Protein AF-A0A533S2P0-F1 (afdb_monomer_lite)

Secondary structure (DSSP, 8-state):
---PPP--------------------SSGGGS---S--------SSSPPPP--TT-EEEEEEE-SSTTEEEEEEE-TTS-EEEEEEEEETTEEEEEEEEEEE---

Sequence (105 aa):
MRLSIVLVALLIAGTAQATSYVPQFPQGLEQFTTIEGIKFNDASGKHNPPSIPKSWKLISVSNGEKANANNLWFQDSDGSVYLLQGFTSRNKFIIHEHVYKIPAK

Structure (mmCIF, N/CA/C/O backbone):
data_AF-A0A533S2P0-F1
#
_entry.id   AF-A0A533S2P0-F1
#
loop_
_atom_site.group_PDB
_atom_site.id
_atom_site.type_symbol
_atom_site.label_atom_id
_atom_site.label_alt_id
_atom_site.label_comp_id
_atom_site.label_asym_id
_atom_site.label_entity_id
_atom_site.label_seq_id
_atom_site.pdbx_PDB_ins_code
_atom_site.Cartn_x
_atom_site.Cartn_y
_atom_site.Cartn_z
_atom_site.occupancy
_atom_site.B_iso_or_equiv
_atom_site.auth_seq_id
_atom_site.auth_comp_id
_atom_site.auth_asym_id
_atom_site.auth_atom_id
_atom_site.pdbx_PDB_model_num
ATOM 1 N N . MET A 1 1 ? 32.403 -46.154 -59.101 1.00 39.91 1 MET A N 1
ATOM 2 C CA . MET A 1 1 ? 33.314 -45.675 -58.038 1.00 39.91 1 MET A CA 1
ATOM 3 C C . MET A 1 1 ? 32.529 -44.770 -57.110 1.00 39.91 1 MET A C 1
ATOM 5 O O . MET A 1 1 ? 31.851 -43.873 -57.587 1.00 39.91 1 MET A O 1
ATOM 9 N N . ARG A 1 2 ? 32.546 -45.095 -55.817 1.00 42.66 2 ARG A N 1
ATOM 10 C CA . ARG A 1 2 ? 31.852 -44.388 -54.737 1.00 42.66 2 ARG A CA 1
ATOM 11 C C . ARG A 1 2 ? 32.670 -43.161 -54.343 1.00 42.66 2 ARG A C 1
ATOM 13 O O . ARG A 1 2 ? 33.865 -43.327 -54.133 1.00 42.66 2 ARG A O 1
ATOM 20 N N . LEU A 1 3 ? 32.047 -42.000 -54.163 1.00 38.53 3 LEU A N 1
ATOM 21 C CA . LEU A 1 3 ? 32.610 -40.958 -53.304 1.00 38.53 3 LEU A CA 1
ATOM 22 C C . LEU A 1 3 ? 31.477 -40.309 -52.505 1.00 38.53 3 LEU A C 1
ATOM 24 O O . LEU A 1 3 ? 30.645 -39.580 -53.036 1.00 38.53 3 LEU A O 1
ATOM 28 N N . SER A 1 4 ? 31.434 -40.672 -51.228 1.00 47.31 4 SER A N 1
ATOM 29 C CA . SER A 1 4 ? 30.537 -40.139 -50.211 1.00 47.31 4 SER A CA 1
ATOM 30 C C . SER A 1 4 ? 31.041 -38.766 -49.772 1.00 47.31 4 SER A C 1
ATOM 32 O O . SER A 1 4 ? 32.207 -38.641 -49.401 1.00 47.31 4 SER A O 1
ATOM 34 N N . ILE A 1 5 ? 30.182 -37.747 -49.781 1.00 49.59 5 ILE A N 1
ATOM 35 C CA . ILE A 1 5 ? 30.505 -36.443 -49.192 1.00 49.59 5 ILE A CA 1
ATOM 36 C C . ILE A 1 5 ? 30.087 -36.479 -47.721 1.00 49.59 5 ILE A C 1
ATOM 38 O O . ILE A 1 5 ? 28.932 -36.744 -47.389 1.00 49.59 5 ILE A O 1
ATOM 42 N N . VAL A 1 6 ? 31.073 -36.277 -46.850 1.00 49.12 6 VAL A N 1
ATOM 43 C CA . VAL A 1 6 ? 30.961 -36.298 -45.391 1.00 49.12 6 VAL A CA 1
ATOM 44 C C . VAL A 1 6 ? 30.300 -35.004 -44.914 1.00 49.12 6 VAL A C 1
ATOM 46 O O . VAL A 1 6 ? 30.792 -33.911 -45.185 1.00 49.12 6 VAL A O 1
ATOM 49 N N . LEU A 1 7 ? 29.191 -35.134 -44.186 1.00 41.84 7 LEU A N 1
ATOM 50 C CA . LEU A 1 7 ? 28.517 -34.041 -43.490 1.00 41.84 7 LEU A CA 1
ATOM 51 C C . LEU A 1 7 ? 29.235 -33.790 -42.153 1.00 41.84 7 LEU A C 1
ATOM 53 O O . LEU A 1 7 ? 29.198 -34.647 -41.272 1.00 41.84 7 LEU A O 1
ATOM 57 N N . VAL A 1 8 ? 29.875 -32.632 -41.984 1.00 46.88 8 VAL A N 1
ATOM 58 C CA . VAL A 1 8 ? 30.418 -32.199 -40.684 1.00 46.88 8 VAL A CA 1
ATOM 59 C C . VAL A 1 8 ? 29.554 -31.055 -40.167 1.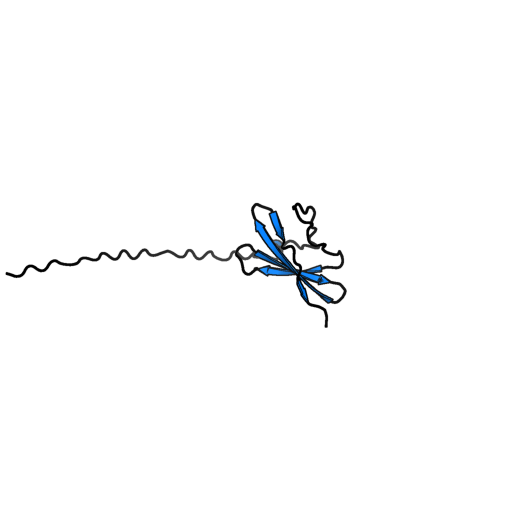00 46.88 8 VAL A C 1
ATOM 61 O O . VAL A 1 8 ? 29.728 -29.903 -40.552 1.00 46.88 8 VAL A O 1
ATOM 64 N N . ALA A 1 9 ? 28.588 -31.383 -39.310 1.00 51.03 9 ALA A N 1
ATOM 65 C CA . ALA A 1 9 ? 27.843 -30.397 -38.539 1.00 51.03 9 ALA A CA 1
ATOM 66 C C . ALA A 1 9 ? 28.613 -30.111 -37.241 1.00 51.03 9 ALA A C 1
ATOM 68 O O . ALA A 1 9 ? 28.655 -30.942 -36.335 1.00 51.03 9 ALA A O 1
ATOM 69 N N . LEU A 1 10 ? 29.253 -28.943 -37.167 1.00 46.62 10 LEU A N 1
ATOM 70 C CA . LEU A 1 10 ? 29.936 -28.469 -35.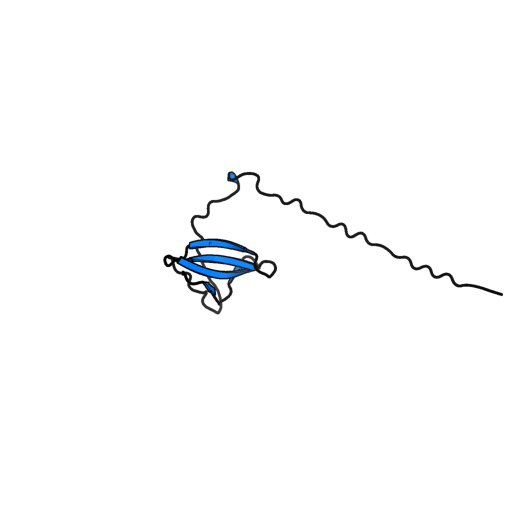967 1.00 46.62 10 LEU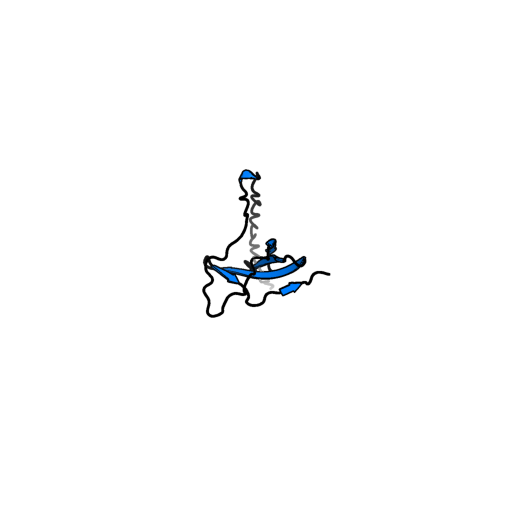 A CA 1
ATOM 71 C C . LEU A 1 10 ? 28.903 -27.796 -35.045 1.00 46.62 10 LEU A C 1
ATOM 73 O O . LEU A 1 10 ? 28.531 -26.642 -35.249 1.00 46.62 10 LEU A O 1
ATOM 77 N N . LEU A 1 11 ? 28.401 -28.527 -34.049 1.00 53.00 11 LEU A N 1
ATOM 78 C CA . LEU A 1 11 ? 27.544 -27.976 -32.995 1.00 53.00 11 LEU A CA 1
ATOM 79 C C . LEU A 1 11 ? 28.419 -27.277 -31.947 1.00 53.00 11 LEU A C 1
ATOM 81 O O . LEU A 1 11 ? 29.031 -27.926 -31.101 1.00 53.00 11 LEU A O 1
ATOM 85 N N . ILE A 1 12 ? 28.475 -25.946 -31.997 1.00 56.28 12 ILE A N 1
ATOM 86 C CA . ILE A 1 12 ? 29.065 -25.134 -30.928 1.00 56.28 12 ILE A CA 1
ATOM 87 C C . ILE A 1 12 ? 28.018 -25.021 -29.815 1.00 56.28 12 ILE A C 1
ATOM 89 O O . ILE A 1 12 ? 27.106 -24.197 -29.881 1.00 56.28 12 ILE A O 1
ATOM 93 N N . ALA A 1 13 ? 28.127 -25.868 -28.792 1.00 54.75 13 ALA A N 1
ATOM 94 C CA . ALA A 1 13 ? 27.360 -25.713 -27.563 1.00 54.75 13 ALA A CA 1
ATOM 95 C C . ALA A 1 13 ? 27.943 -24.536 -26.763 1.00 54.75 13 ALA A C 1
ATOM 97 O O . ALA A 1 13 ? 28.931 -24.681 -26.047 1.00 54.75 13 ALA A O 1
ATOM 98 N N . GLY A 1 14 ? 27.353 -23.349 -26.915 1.00 54.47 14 GLY A N 1
ATOM 99 C CA . GLY A 1 14 ? 27.654 -22.208 -26.057 1.00 54.47 14 GLY A CA 1
ATOM 100 C C . GLY A 1 14 ? 27.151 -22.483 -24.642 1.00 54.47 14 GLY A C 1
ATOM 101 O O . GLY A 1 14 ? 25.945 -22.506 -24.405 1.00 54.47 14 GLY A O 1
ATOM 102 N N . THR A 1 15 ? 28.056 -22.702 -23.690 1.00 60.41 15 THR A N 1
ATOM 103 C CA . THR A 1 15 ? 27.693 -22.773 -22.273 1.00 60.41 15 THR A CA 1
ATOM 104 C C . THR A 1 15 ? 27.370 -21.365 -21.784 1.00 60.41 15 THR A C 1
ATOM 106 O O . THR A 1 15 ? 28.271 -20.581 -21.485 1.00 60.41 15 THR A O 1
ATOM 109 N N . ALA A 1 16 ? 26.083 -21.028 -21.708 1.00 60.00 16 ALA A N 1
ATOM 110 C CA . ALA A 1 16 ? 25.637 -19.867 -20.953 1.00 60.00 16 ALA A CA 1
ATOM 111 C C . ALA A 1 16 ? 25.951 -20.123 -19.471 1.00 60.00 16 ALA A C 1
ATOM 113 O O . ALA A 1 16 ? 25.308 -20.951 -18.825 1.00 60.00 16 ALA A O 1
ATOM 114 N N . GLN A 1 17 ? 26.977 -19.461 -18.936 1.00 57.94 17 GLN A N 1
ATOM 115 C CA . GLN A 1 17 ? 27.241 -19.492 -17.503 1.00 57.94 17 GLN A CA 1
ATOM 116 C C . GLN A 1 17 ? 26.168 -18.652 -16.809 1.00 57.94 17 GLN A C 1
ATOM 118 O O . GLN A 1 17 ? 26.171 -17.426 -16.892 1.00 57.94 17 GLN A O 1
ATOM 123 N N . ALA A 1 18 ? 25.226 -19.322 -16.151 1.00 55.97 18 ALA A N 1
ATOM 124 C CA . ALA A 1 18 ? 24.295 -18.672 -15.246 1.00 55.97 18 ALA A CA 1
ATOM 125 C C . ALA A 1 18 ? 25.085 -18.175 -14.028 1.00 55.97 18 ALA A C 1
ATOM 127 O O . ALA A 1 18 ? 25.537 -18.965 -13.200 1.00 55.97 18 ALA A O 1
ATOM 128 N N . THR A 1 19 ? 25.295 -16.866 -13.930 1.00 62.44 19 THR A N 1
ATOM 129 C CA . THR A 1 19 ? 25.858 -16.250 -12.731 1.00 62.44 19 THR A CA 1
ATOM 130 C C . THR A 1 19 ? 24.785 -16.253 -11.644 1.00 62.44 19 THR A C 1
ATOM 132 O O . THR A 1 19 ? 23.823 -15.488 -11.683 1.00 62.44 19 THR A O 1
ATOM 135 N N . SER A 1 20 ? 24.911 -17.144 -10.660 1.00 61.62 20 SER A N 1
ATOM 136 C CA . SER A 1 20 ? 24.080 -17.084 -9.459 1.00 61.62 20 SER A CA 1
ATOM 137 C C . SER A 1 20 ? 24.583 -15.940 -8.582 1.00 61.62 20 SER A C 1
ATOM 139 O O . SER A 1 20 ? 25.639 -16.048 -7.956 1.00 61.62 20 SER A O 1
ATOM 141 N N . TYR A 1 21 ? 23.855 -14.829 -8.541 1.00 59.25 21 TYR A N 1
ATOM 142 C CA . TYR A 1 21 ? 24.105 -13.794 -7.545 1.00 59.25 21 TYR A CA 1
ATOM 143 C C . TYR A 1 21 ? 23.798 -14.370 -6.162 1.00 59.25 21 TYR A C 1
ATOM 145 O O . TYR A 1 21 ? 22.689 -14.847 -5.923 1.00 59.25 21 TYR A O 1
ATOM 153 N N . VAL A 1 22 ? 24.778 -14.341 -5.257 1.00 70.50 22 VAL A N 1
ATOM 154 C CA . VAL A 1 22 ? 24.550 -14.683 -3.850 1.00 70.50 22 VAL A CA 1
ATOM 155 C C . VAL A 1 22 ? 23.622 -13.612 -3.274 1.00 70.50 22 VAL A C 1
ATOM 157 O O . VAL A 1 22 ? 23.986 -12.433 -3.322 1.00 70.50 22 VAL A O 1
ATOM 160 N N . PRO A 1 23 ? 22.435 -13.964 -2.750 1.00 59.91 23 PRO A N 1
ATOM 161 C CA . PRO A 1 23 ? 21.564 -12.994 -2.107 1.00 59.91 23 PRO A CA 1
ATOM 162 C C . PRO A 1 23 ? 22.293 -12.405 -0.898 1.00 59.91 23 PRO A C 1
ATOM 164 O O . PRO A 1 23 ? 22.481 -13.077 0.116 1.00 59.91 23 PRO A O 1
ATOM 167 N N . GLN A 1 24 ? 22.749 -11.159 -1.009 1.00 70.50 24 GLN A N 1
ATOM 168 C CA . GLN A 1 24 ? 23.299 -10.421 0.122 1.00 70.50 24 GLN A CA 1
ATOM 169 C C . GLN A 1 24 ? 22.128 -9.951 0.979 1.00 70.50 24 GLN A C 1
ATO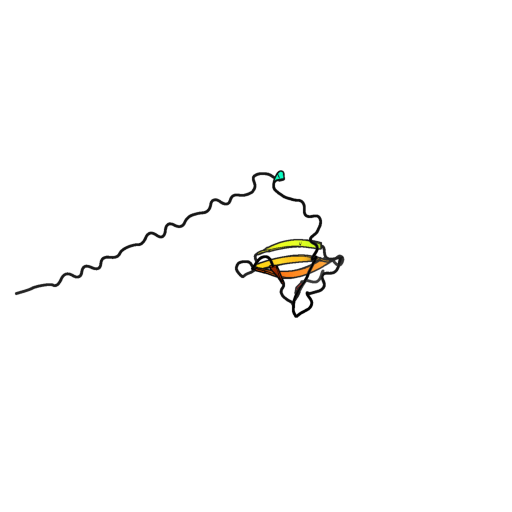M 171 O O . GLN A 1 24 ? 21.584 -8.868 0.778 1.00 70.50 24 GLN A O 1
ATOM 176 N N . PHE A 1 25 ? 21.693 -10.806 1.899 1.00 67.94 25 PHE A N 1
ATOM 177 C CA . PHE A 1 25 ? 20.730 -10.401 2.911 1.00 67.94 25 PHE A CA 1
ATOM 178 C C . PHE A 1 25 ? 21.462 -9.568 3.978 1.00 67.94 25 PHE A C 1
ATOM 180 O O . PHE A 1 25 ? 22.532 -9.994 4.429 1.00 67.94 25 PHE A O 1
ATOM 187 N N . PRO A 1 26 ? 20.936 -8.399 4.382 1.00 73.44 26 PRO A N 1
ATOM 188 C CA . PRO A 1 26 ? 21.539 -7.593 5.440 1.00 73.44 26 PRO A CA 1
ATOM 189 C C . PRO A 1 26 ? 21.720 -8.431 6.715 1.00 73.44 26 PRO A C 1
ATOM 191 O O . PRO A 1 26 ? 20.775 -9.066 7.181 1.00 73.44 26 PRO A O 1
ATOM 194 N N . GLN A 1 27 ? 22.934 -8.463 7.272 1.00 74.50 27 GLN A N 1
ATOM 195 C CA . GLN A 1 27 ? 23.297 -9.393 8.357 1.00 74.50 27 GLN A CA 1
ATOM 196 C C . GLN A 1 27 ? 22.866 -8.937 9.765 1.00 74.50 27 GLN A C 1
ATOM 198 O O . GLN A 1 27 ? 23.171 -9.611 10.745 1.00 74.50 27 GLN A O 1
ATOM 203 N N . GLY A 1 28 ? 22.145 -7.819 9.896 1.00 73.94 28 GLY A N 1
ATOM 204 C CA . GLY A 1 28 ? 21.680 -7.330 11.194 1.00 73.94 28 GLY A CA 1
ATOM 205 C C . GLY A 1 28 ? 20.568 -6.293 11.085 1.00 73.94 28 GLY A C 1
ATOM 206 O O . GLY A 1 28 ? 20.487 -5.568 10.094 1.00 73.94 28 GLY A O 1
ATOM 207 N N . LEU A 1 29 ? 19.729 -6.214 12.126 1.00 68.00 29 LEU A N 1
ATOM 208 C CA . LEU A 1 29 ? 18.626 -5.246 12.231 1.00 68.00 29 LEU A CA 1
ATOM 209 C C . LEU A 1 29 ? 19.109 -3.789 12.159 1.00 68.00 29 LEU A C 1
ATOM 211 O O . LEU A 1 29 ? 18.384 -2.934 11.670 1.00 68.00 29 LEU A O 1
ATOM 215 N N . GLU A 1 30 ? 20.363 -3.543 12.540 1.00 74.88 30 GLU A N 1
ATOM 216 C CA . GLU A 1 30 ? 21.072 -2.260 12.419 1.00 74.88 30 GLU A CA 1
ATOM 217 C C . GLU A 1 30 ? 21.100 -1.706 10.978 1.00 74.88 30 GLU A C 1
ATOM 219 O O . GLU A 1 30 ? 21.271 -0.509 10.765 1.00 74.88 30 GLU A O 1
ATOM 224 N N . GLN A 1 31 ? 20.957 -2.575 9.968 1.00 71.81 31 GLN A N 1
ATOM 225 C CA . GLN A 1 31 ? 20.962 -2.203 8.546 1.00 71.81 31 GLN A CA 1
ATOM 226 C C . GLN A 1 31 ? 19.559 -1.870 8.016 1.00 71.81 31 GLN A C 1
ATOM 228 O O . GLN A 1 31 ? 19.406 -1.528 6.843 1.00 71.81 31 GLN A O 1
ATOM 233 N N . PHE A 1 32 ? 18.532 -1.977 8.861 1.00 69.38 32 PHE A N 1
ATOM 234 C CA . PHE A 1 32 ? 17.151 -1.670 8.521 1.00 69.38 32 PHE A CA 1
ATOM 235 C C . PHE A 1 32 ? 16.729 -0.374 9.210 1.00 69.38 32 PHE A C 1
ATOM 237 O O . PHE A 1 32 ? 16.939 -0.174 10.402 1.00 69.38 32 PHE A O 1
ATOM 244 N N . THR A 1 33 ? 16.108 0.529 8.456 1.00 71.12 33 THR A N 1
ATOM 245 C CA . THR A 1 33 ? 15.523 1.752 9.011 1.00 71.12 33 THR A CA 1
ATOM 246 C C . THR A 1 33 ? 14.059 1.507 9.348 1.00 71.12 33 THR A C 1
ATOM 248 O O . THR A 1 33 ? 13.280 1.113 8.479 1.00 71.12 33 THR A O 1
ATOM 251 N N . THR A 1 34 ? 13.669 1.782 10.594 1.00 65.50 34 THR A N 1
ATOM 252 C CA . THR A 1 34 ? 12.256 1.822 10.983 1.00 65.50 34 THR A CA 1
ATOM 253 C C . THR A 1 34 ? 11.583 2.995 10.280 1.00 65.50 34 THR A C 1
ATOM 255 O O . THR A 1 34 ? 11.878 4.156 10.557 1.00 65.50 34 THR A O 1
ATOM 258 N N . ILE A 1 35 ? 10.679 2.694 9.353 1.00 54.28 35 ILE A N 1
ATOM 259 C CA . ILE A 1 35 ? 9.854 3.700 8.686 1.00 54.28 35 ILE A CA 1
ATOM 260 C C . ILE A 1 35 ? 8.560 3.842 9.491 1.00 54.28 35 ILE A C 1
ATOM 262 O O . ILE A 1 35 ? 7.705 2.963 9.451 1.00 54.28 35 ILE A O 1
ATOM 266 N N . GLU A 1 36 ? 8.404 4.953 10.213 1.00 54.56 36 GLU A N 1
ATOM 267 C CA . GLU A 1 36 ? 7.179 5.256 10.978 1.00 54.56 36 GLU A CA 1
ATOM 268 C C . GLU A 1 36 ? 5.989 5.627 10.075 1.00 54.56 36 GLU A C 1
ATOM 270 O O . GLU A 1 36 ? 4.829 5.550 10.477 1.00 54.56 36 GLU A O 1
ATOM 275 N N . GLY A 1 37 ? 6.267 6.019 8.831 1.00 49.16 37 GLY A N 1
ATOM 276 C CA . GLY A 1 37 ? 5.259 6.304 7.822 1.00 49.16 37 GLY A CA 1
ATOM 277 C C . GLY A 1 37 ? 5.882 6.762 6.508 1.00 49.16 37 GLY A C 1
ATOM 278 O O . GLY A 1 37 ? 6.977 7.320 6.478 1.00 49.16 37 GLY A O 1
ATOM 279 N N . ILE A 1 38 ? 5.167 6.539 5.407 1.00 56.72 38 ILE A N 1
ATOM 280 C CA . ILE A 1 38 ? 5.539 7.029 4.077 1.00 56.72 38 ILE A CA 1
ATOM 281 C C . ILE A 1 38 ? 4.640 8.221 3.756 1.00 56.72 38 ILE A C 1
ATOM 283 O O . ILE A 1 38 ? 3.416 8.102 3.794 1.00 56.72 38 ILE A O 1
ATOM 287 N N . LYS A 1 39 ? 5.234 9.375 3.441 1.00 57.66 39 LYS A N 1
ATOM 288 C CA . LYS A 1 39 ? 4.504 10.553 2.957 1.00 57.66 39 LYS A CA 1
ATOM 289 C C . LYS A 1 39 ? 4.739 10.723 1.462 1.00 57.66 39 LYS A C 1
ATOM 291 O O . LYS A 1 39 ? 5.881 10.804 1.016 1.00 57.66 39 LYS A O 1
ATOM 296 N N . PHE A 1 40 ? 3.655 10.814 0.698 1.00 61.00 40 PHE A N 1
ATOM 297 C CA . PHE A 1 40 ? 3.710 11.282 -0.682 1.00 61.00 40 PHE A CA 1
ATOM 298 C C . PHE A 1 40 ? 3.852 12.807 -0.658 1.00 61.00 40 PHE A C 1
ATOM 300 O O . PHE A 1 40 ? 2.873 13.510 -0.430 1.00 61.00 40 PHE A O 1
ATOM 307 N N . ASN A 1 41 ? 5.082 13.306 -0.812 1.00 55.34 41 ASN A N 1
ATOM 308 C CA . ASN A 1 41 ? 5.358 14.746 -0.754 1.00 55.34 41 ASN A CA 1
ATOM 309 C C . ASN A 1 41 ? 4.948 15.482 -2.035 1.00 55.34 41 ASN A C 1
ATOM 311 O O . ASN A 1 41 ? 4.485 16.610 -1.943 1.00 55.34 41 ASN A O 1
ATOM 315 N N . ASP A 1 42 ? 5.082 14.842 -3.200 1.00 56.00 42 ASP A N 1
ATOM 316 C CA . ASP A 1 42 ? 4.753 15.439 -4.494 1.00 56.00 42 ASP A CA 1
ATOM 317 C C . ASP A 1 42 ? 4.214 14.378 -5.452 1.00 56.00 42 ASP A C 1
ATOM 319 O O . ASP A 1 42 ? 4.892 13.400 -5.778 1.00 56.00 42 ASP A O 1
ATOM 323 N N . ALA A 1 43 ? 2.995 14.588 -5.939 1.00 59.81 43 ALA A N 1
ATOM 324 C CA . ALA A 1 43 ? 2.423 13.821 -7.034 1.00 59.81 43 ALA A CA 1
ATOM 325 C C . ALA A 1 43 ? 2.257 14.754 -8.234 1.00 59.81 43 ALA A C 1
ATOM 327 O O . ALA A 1 43 ? 1.487 15.709 -8.193 1.00 59.81 43 ALA A O 1
ATOM 3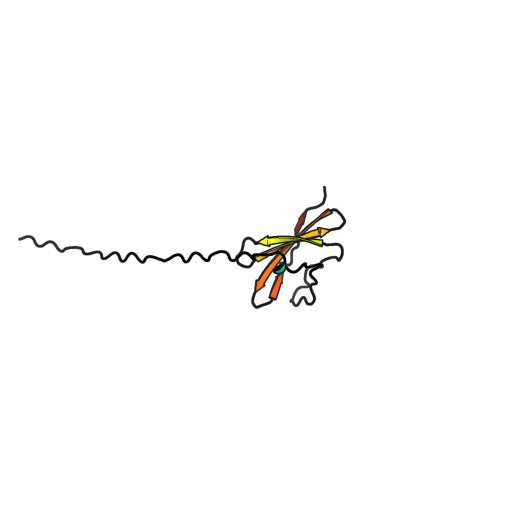28 N N . SER A 1 44 ? 3.003 14.482 -9.303 1.00 57.56 44 SER A N 1
ATOM 329 C CA . SER A 1 44 ? 2.928 15.235 -10.555 1.00 57.56 44 SER A CA 1
ATOM 330 C C . SER A 1 44 ? 2.425 14.323 -11.671 1.00 57.56 44 SER A C 1
ATOM 332 O O . SER A 1 44 ? 2.987 13.259 -11.928 1.00 57.56 44 SER A O 1
ATOM 334 N N . GLY A 1 45 ? 1.348 14.729 -12.338 1.00 61.16 45 GLY A N 1
ATOM 335 C CA . GLY A 1 45 ? 0.707 13.951 -13.392 1.00 61.16 45 GLY A CA 1
ATOM 336 C C . GLY A 1 45 ? -0.415 14.738 -14.062 1.00 61.16 45 GLY A C 1
ATOM 337 O O . GLY A 1 45 ? -0.876 15.743 -13.531 1.00 61.16 45 GLY A O 1
ATOM 338 N N . LYS A 1 46 ? -0.850 14.293 -15.248 1.00 64.56 46 LYS A N 1
ATOM 339 C CA . LYS A 1 46 ? -2.043 14.856 -15.912 1.00 64.56 46 LYS A CA 1
ATOM 340 C C . LYS A 1 46 ? -3.333 14.543 -15.146 1.00 64.56 46 LYS A C 1
ATOM 342 O O . LYS A 1 46 ? -4.310 15.270 -15.281 1.00 64.56 46 LYS A O 1
ATOM 347 N N . HIS A 1 47 ? -3.312 13.467 -14.364 1.00 65.88 47 HIS A N 1
ATOM 348 C CA . HIS A 1 47 ? -4.405 13.016 -13.521 1.00 65.88 47 HIS A CA 1
ATOM 349 C C . HIS A 1 47 ? -4.013 13.185 -12.057 1.00 65.88 47 HIS A C 1
ATOM 351 O O . HIS A 1 47 ? -2.851 12.984 -11.691 1.00 65.88 47 HIS A O 1
ATOM 357 N N . ASN A 1 48 ? -4.987 13.568 -11.234 1.00 66.81 48 ASN A N 1
ATOM 358 C CA . ASN A 1 48 ? -4.785 13.633 -9.796 1.00 66.81 48 ASN A CA 1
ATOM 359 C C . ASN A 1 48 ? -4.497 12.219 -9.279 1.00 66.81 48 ASN A C 1
ATOM 361 O O . ASN A 1 48 ? -5.202 11.284 -9.670 1.00 66.81 48 ASN A O 1
ATOM 365 N N . PRO A 1 49 ? -3.488 12.042 -8.413 1.00 70.56 49 PRO A N 1
ATOM 366 C CA . PRO A 1 49 ? -3.269 10.754 -7.774 1.00 70.56 49 PRO A CA 1
ATOM 367 C C . PRO A 1 49 ? -4.523 10.340 -6.985 1.00 70.56 49 PRO A C 1
ATOM 369 O O . PRO A 1 49 ? -5.252 11.211 -6.492 1.00 70.56 49 PRO A O 1
ATOM 372 N N . PRO A 1 50 ? -4.770 9.032 -6.802 1.00 75.44 50 PRO A N 1
ATOM 373 C CA . PRO A 1 50 ? -5.751 8.583 -5.830 1.00 75.44 50 PRO A CA 1
ATOM 374 C C . PRO A 1 50 ? -5.444 9.192 -4.457 1.00 75.44 50 PRO A C 1
ATOM 376 O O . PRO A 1 50 ? -4.308 9.159 -3.979 1.00 75.44 50 PRO A O 1
ATOM 379 N N . SER A 1 51 ? -6.469 9.779 -3.838 1.00 78.06 51 SER A N 1
ATOM 380 C CA . SER A 1 51 ? -6.352 10.340 -2.494 1.00 78.06 51 SER A CA 1
ATOM 381 C C . SER A 1 51 ? -6.103 9.205 -1.507 1.00 78.06 51 SER A C 1
ATOM 383 O O . SER A 1 51 ? -6.885 8.258 -1.459 1.00 78.06 51 SER A O 1
ATOM 385 N N . ILE A 1 52 ? -5.019 9.299 -0.736 1.00 81.94 52 ILE A N 1
ATOM 386 C CA . ILE A 1 52 ? -4.692 8.353 0.335 1.00 81.94 52 ILE A CA 1
ATOM 387 C C . ILE A 1 52 ? -5.097 9.016 1.658 1.00 81.94 52 ILE A C 1
ATOM 389 O O . ILE A 1 52 ? -4.436 9.968 2.089 1.00 81.94 52 ILE A O 1
ATOM 393 N N . PRO A 1 53 ? -6.192 8.573 2.301 1.00 83.62 53 PRO A N 1
ATOM 394 C CA . PRO A 1 53 ? -6.639 9.122 3.574 1.00 83.62 53 PRO A CA 1
ATOM 395 C C . PRO A 1 53 ? -5.593 8.946 4.678 1.00 83.62 53 PRO A C 1
ATOM 397 O O . PRO A 1 53 ? -4.867 7.957 4.721 1.00 83.62 53 PRO A O 1
ATOM 400 N N . LYS A 1 54 ? -5.568 9.873 5.644 1.00 84.94 54 LYS A N 1
ATOM 401 C CA . LYS A 1 54 ? -4.647 9.806 6.798 1.00 84.94 54 LYS A CA 1
ATOM 402 C C . LYS A 1 54 ? -4.870 8.588 7.700 1.00 84.94 54 LYS A C 1
ATOM 404 O O . LYS A 1 54 ? -3.986 8.246 8.476 1.00 84.94 54 LYS A O 1
ATOM 409 N N . SER A 1 55 ? -6.056 7.988 7.649 1.00 89.00 55 SER A N 1
ATOM 410 C CA . SER A 1 55 ? -6.407 6.804 8.432 1.00 89.00 55 SER A CA 1
ATOM 411 C C . SER A 1 55 ? -5.780 5.521 7.882 1.00 89.00 55 SER A C 1
ATOM 413 O O . SER A 1 55 ? -5.677 4.538 8.615 1.00 89.00 55 SER A O 1
ATOM 415 N N . TRP A 1 56 ? -5.316 5.532 6.628 1.00 91.06 56 TRP A N 1
ATOM 416 C CA . TRP A 1 56 ? -4.680 4.380 6.006 1.00 91.06 56 TRP A CA 1
ATOM 417 C C . TRP A 1 56 ? -3.279 4.171 6.561 1.00 91.06 56 TRP A C 1
ATOM 419 O O . TRP A 1 56 ? -2.413 5.043 6.489 1.00 91.06 56 TRP A O 1
ATOM 429 N N . LYS A 1 57 ? -3.039 2.969 7.070 1.00 91.31 57 LYS A N 1
ATOM 430 C CA . LYS A 1 57 ? -1.735 2.513 7.539 1.00 91.31 57 LYS A CA 1
ATOM 431 C C . LYS A 1 57 ? -1.164 1.532 6.535 1.00 91.31 57 LYS A C 1
ATOM 433 O O . LYS A 1 57 ? -1.841 0.577 6.169 1.00 91.31 57 LYS A O 1
ATOM 438 N N . LEU A 1 58 ? 0.072 1.752 6.092 1.00 90.62 58 LEU A N 1
ATOM 439 C CA . LEU A 1 58 ? 0.775 0.777 5.263 1.00 90.62 58 LEU A CA 1
ATOM 440 C C . LEU A 1 58 ? 1.039 -0.479 6.103 1.00 9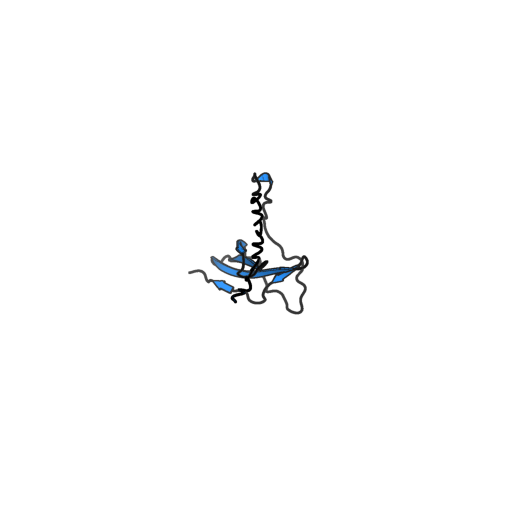0.62 58 LEU A C 1
ATOM 442 O O . LEU A 1 58 ? 1.707 -0.397 7.130 1.00 90.62 58 LEU A O 1
ATOM 446 N N . ILE A 1 59 ? 0.514 -1.621 5.666 1.00 92.56 59 ILE A N 1
ATOM 447 C CA . ILE A 1 59 ? 0.640 -2.905 6.372 1.00 92.56 59 ILE A CA 1
ATOM 448 C C . ILE A 1 59 ? 1.577 -3.882 5.664 1.00 92.56 59 ILE A C 1
ATOM 450 O O . ILE A 1 59 ? 2.112 -4.785 6.302 1.00 92.56 59 ILE A O 1
ATOM 454 N N . SER A 1 60 ? 1.778 -3.738 4.351 1.00 90.19 60 SER A N 1
ATOM 455 C CA . SER A 1 60 ? 2.659 -4.624 3.592 1.00 90.19 60 SER A CA 1
ATOM 456 C C . SER A 1 60 ? 3.068 -4.022 2.249 1.00 90.19 60 SER A C 1
ATOM 458 O O . SER A 1 60 ? 2.360 -3.194 1.671 1.00 90.19 60 SER A O 1
ATOM 460 N N . VAL A 1 61 ? 4.203 -4.490 1.732 1.00 89.75 61 VAL A N 1
ATOM 461 C CA . VAL A 1 61 ? 4.668 -4.249 0.366 1.00 89.75 61 VAL A CA 1
ATOM 462 C C . VAL A 1 61 ? 4.964 -5.605 -0.261 1.00 89.75 61 VAL A C 1
ATOM 464 O O . VAL A 1 61 ? 5.615 -6.447 0.352 1.00 89.75 61 VAL A O 1
ATOM 467 N N . SER A 1 62 ? 4.482 -5.828 -1.479 1.00 89.06 62 SER A N 1
ATOM 468 C CA . SER A 1 62 ? 4.737 -7.067 -2.222 1.00 89.06 62 SER A CA 1
ATOM 469 C C . SER A 1 62 ? 5.068 -6.771 -3.676 1.00 89.06 62 SER A C 1
ATOM 471 O O . SER A 1 62 ? 4.712 -5.712 -4.193 1.00 89.06 62 SER A O 1
ATOM 473 N N . ASN A 1 63 ? 5.724 -7.713 -4.345 1.00 90.19 63 ASN A N 1
ATOM 474 C CA . ASN A 1 63 ? 6.006 -7.590 -5.770 1.00 90.19 63 ASN A CA 1
ATOM 475 C C . ASN A 1 63 ? 4.698 -7.652 -6.576 1.00 90.19 63 ASN A C 1
ATOM 477 O O . ASN A 1 63 ? 3.798 -8.434 -6.265 1.00 90.19 63 ASN A O 1
ATOM 481 N N . GLY A 1 64 ? 4.595 -6.820 -7.609 1.00 84.06 64 GLY A N 1
ATOM 482 C CA . GLY A 1 64 ? 3.544 -6.917 -8.616 1.00 84.06 64 GLY A CA 1
ATOM 483 C C . GLY A 1 64 ? 3.860 -7.983 -9.668 1.00 84.06 64 GLY A C 1
ATOM 484 O O . GLY A 1 64 ? 4.964 -8.517 -9.726 1.00 84.06 64 GLY A O 1
ATOM 485 N N . GLU A 1 65 ? 2.895 -8.266 -10.544 1.00 82.25 65 GLU A N 1
ATOM 486 C CA . GLU A 1 65 ? 3.042 -9.277 -11.608 1.00 82.25 65 GLU A CA 1
ATOM 487 C C . GLU A 1 65 ? 4.085 -8.903 -12.675 1.00 82.25 65 GLU A C 1
ATOM 489 O O . GLU A 1 65 ? 4.611 -9.765 -13.376 1.00 82.25 65 GLU A O 1
ATOM 494 N N . LYS A 1 66 ? 4.382 -7.607 -12.821 1.00 79.62 66 LYS A N 1
ATOM 495 C CA . LYS A 1 66 ? 5.345 -7.084 -13.798 1.00 79.62 66 LYS A CA 1
ATOM 496 C C . LYS A 1 66 ? 6.674 -6.747 -13.128 1.00 79.62 66 LYS A C 1
ATOM 498 O O . LYS A 1 66 ? 6.713 -6.314 -11.979 1.00 79.62 66 LYS A O 1
ATOM 503 N N . ALA A 1 67 ? 7.767 -6.861 -13.883 1.00 76.38 67 ALA A N 1
ATOM 504 C CA . ALA A 1 67 ? 9.080 -6.411 -13.429 1.00 76.38 67 ALA A CA 1
ATOM 505 C C . ALA A 1 67 ? 9.032 -4.933 -12.996 1.00 76.38 67 ALA A C 1
ATOM 507 O O . ALA A 1 67 ? 8.488 -4.088 -13.710 1.00 76.38 67 ALA A O 1
ATOM 508 N N . ASN A 1 68 ? 9.615 -4.635 -11.831 1.00 78.56 68 ASN A N 1
ATOM 509 C CA . ASN A 1 68 ? 9.616 -3.317 -11.180 1.00 78.56 68 ASN A CA 1
ATOM 510 C C . ASN A 1 68 ? 8.242 -2.798 -10.718 1.00 78.56 68 ASN A C 1
ATOM 512 O O . ASN A 1 68 ? 8.148 -1.633 -10.321 1.00 78.56 68 ASN A O 1
ATOM 516 N N . ALA A 1 69 ? 7.194 -3.627 -10.750 1.00 84.38 69 ALA A N 1
ATOM 517 C CA . ALA A 1 69 ? 5.913 -3.304 -10.138 1.00 84.38 69 ALA A CA 1
ATOM 518 C C . ALA A 1 69 ? 5.915 -3.677 -8.651 1.00 84.38 69 ALA A C 1
ATOM 520 O O . ALA A 1 69 ? 6.388 -4.744 -8.266 1.00 84.38 69 ALA A O 1
ATOM 521 N N . ASN A 1 70 ? 5.343 -2.802 -7.831 1.00 87.19 70 ASN A N 1
ATOM 522 C CA . ASN A 1 70 ? 5.159 -2.978 -6.401 1.00 87.19 70 ASN A CA 1
ATOM 523 C C . ASN A 1 70 ? 3.687 -2.751 -6.049 1.00 87.19 70 ASN A C 1
ATOM 525 O O . ASN A 1 70 ? 3.036 -1.828 -6.542 1.00 87.19 70 ASN A O 1
ATOM 529 N N . ASN A 1 71 ? 3.187 -3.592 -5.160 1.00 91.38 71 ASN A N 1
ATOM 530 C CA . ASN A 1 71 ? 1.867 -3.518 -4.562 1.00 91.38 71 ASN A CA 1
ATOM 531 C C . ASN A 1 71 ? 2.024 -2.974 -3.140 1.00 91.38 71 ASN A C 1
ATOM 533 O O . ASN A 1 71 ? 2.718 -3.582 -2.320 1.00 91.38 71 ASN A O 1
ATOM 537 N N . LEU A 1 72 ? 1.378 -1.846 -2.859 1.00 91.06 72 LEU A N 1
ATOM 538 C CA . LEU A 1 72 ? 1.311 -1.235 -1.537 1.00 91.06 72 LEU A CA 1
ATOM 539 C C . LEU A 1 72 ? -0.037 -1.579 -0.905 1.00 91.06 72 LEU A C 1
ATOM 541 O O . LEU A 1 72 ? -1.088 -1.224 -1.444 1.00 91.06 72 LEU A O 1
ATOM 545 N N . TRP A 1 73 ? 0.004 -2.267 0.231 1.00 93.75 73 TRP A N 1
ATOM 546 C CA . TRP A 1 73 ? -1.181 -2.698 0.961 1.00 93.75 73 TRP A CA 1
ATOM 547 C C . TRP A 1 73 ? -1.408 -1.797 2.165 1.00 93.75 73 TRP A C 1
ATOM 549 O O . TRP A 1 73 ? -0.536 -1.669 3.027 1.00 93.75 73 TRP A O 1
ATOM 559 N N . PHE A 1 74 ? -2.594 -1.209 2.242 1.00 93.75 74 PHE A N 1
ATOM 560 C CA . PHE A 1 74 ? -3.010 -0.331 3.324 1.00 93.75 74 PHE A CA 1
ATOM 561 C C . PHE A 1 74 ? -4.181 -0.936 4.088 1.00 93.75 74 PHE A C 1
ATOM 563 O O . PHE A 1 74 ? -5.032 -1.586 3.493 1.00 93.75 74 PHE A O 1
ATOM 570 N N . GLN A 1 75 ? -4.251 -0.691 5.390 1.00 94.94 75 GLN A N 1
ATOM 571 C CA . GLN A 1 75 ? -5.425 -0.967 6.209 1.00 94.94 75 GLN A CA 1
ATOM 572 C C . GLN A 1 75 ? -5.974 0.344 6.761 1.00 94.94 75 GLN A C 1
ATOM 574 O O . GLN A 1 75 ? -5.213 1.186 7.239 1.00 94.94 75 GLN A O 1
ATOM 579 N N . ASP A 1 76 ? -7.285 0.512 6.693 1.00 94.56 76 ASP A N 1
ATOM 580 C CA . ASP A 1 76 ? -7.991 1.668 7.242 1.00 94.56 76 ASP A CA 1
ATOM 581 C C . ASP A 1 76 ? -8.534 1.364 8.648 1.00 94.56 76 ASP A C 1
ATOM 583 O O . ASP A 1 76 ? -8.553 0.214 9.093 1.00 94.56 76 ASP A O 1
ATOM 587 N N . SER A 1 77 ? -8.982 2.386 9.378 1.00 93.44 77 SER A N 1
ATOM 588 C CA . SER A 1 77 ? -9.498 2.243 10.746 1.00 93.44 77 SER A CA 1
ATOM 589 C C . SER A 1 77 ? -10.766 1.394 10.841 1.00 93.44 77 SER A C 1
ATOM 591 O O . SER A 1 77 ? -11.074 0.889 11.915 1.00 93.44 77 SER A O 1
ATOM 593 N N . ASP A 1 78 ? -11.495 1.243 9.733 1.00 94.25 78 ASP A N 1
ATOM 594 C CA . ASP A 1 78 ? -12.671 0.372 9.636 1.00 94.25 78 ASP A CA 1
ATOM 595 C C . ASP A 1 78 ? -12.305 -1.109 9.401 1.00 94.25 78 ASP A C 1
ATOM 597 O O . ASP A 1 78 ? -13.190 -1.955 9.317 1.00 94.25 78 ASP A O 1
ATOM 601 N N . GLY A 1 79 ? -11.010 -1.431 9.291 1.00 93.38 79 GLY A N 1
ATOM 602 C CA . GLY A 1 79 ? -10.499 -2.775 9.026 1.00 93.38 79 GLY A CA 1
ATOM 603 C C . GLY A 1 79 ? -10.434 -3.153 7.543 1.00 93.38 79 GLY A C 1
ATOM 604 O O . GLY A 1 79 ? -9.874 -4.204 7.222 1.00 93.38 79 GLY A O 1
ATOM 605 N N . SER A 1 80 ? -10.956 -2.322 6.635 1.00 96.56 80 SER A N 1
ATOM 606 C CA . SER A 1 80 ? -10.854 -2.541 5.192 1.00 96.56 80 SER A CA 1
ATOM 607 C C . SER A 1 80 ? -9.397 -2.492 4.739 1.00 96.56 80 SER A C 1
ATOM 609 O O . SER A 1 80 ? -8.598 -1.695 5.238 1.00 96.56 80 SER A O 1
ATOM 611 N N . VAL A 1 81 ? -9.065 -3.312 3.746 1.00 95.44 81 VAL A N 1
ATOM 612 C CA . VAL A 1 81 ? -7.739 -3.364 3.129 1.00 95.44 81 VAL A CA 1
ATOM 613 C C . VAL A 1 81 ? -7.799 -2.754 1.736 1.00 95.44 81 VAL A C 1
ATOM 615 O O . VAL A 1 81 ? -8.705 -3.038 0.958 1.00 95.44 81 VAL A O 1
ATOM 618 N N . TYR A 1 82 ? -6.820 -1.924 1.406 1.00 94.75 82 TYR A N 1
ATOM 619 C CA . TYR A 1 82 ? -6.710 -1.235 0.131 1.00 94.75 82 TYR A CA 1
ATOM 620 C C . TYR A 1 82 ? -5.395 -1.596 -0.550 1.00 94.75 82 TYR A C 1
ATOM 622 O O . TYR A 1 82 ? -4.353 -1.693 0.097 1.00 94.75 82 TYR A O 1
ATOM 630 N N . LEU A 1 83 ? -5.441 -1.778 -1.864 1.00 92.81 83 LEU A N 1
ATOM 631 C CA . LEU A 1 83 ? -4.279 -2.067 -2.694 1.00 92.81 83 LEU A CA 1
ATOM 632 C C . LEU A 1 83 ? -4.047 -0.915 -3.666 1.00 92.81 83 LEU A C 1
ATOM 634 O O . LEU A 1 83 ? -4.878 -0.644 -4.538 1.00 92.81 83 LEU A O 1
ATOM 638 N N . LEU A 1 84 ? -2.874 -0.299 -3.548 1.00 91.12 84 LEU A N 1
ATOM 639 C CA . LEU A 1 84 ? -2.349 0.664 -4.503 1.00 91.12 84 LEU A CA 1
ATOM 640 C C . LEU A 1 84 ? -1.202 0.019 -5.280 1.00 91.12 84 LEU A C 1
ATOM 642 O O . LEU A 1 84 ? -0.178 -0.358 -4.710 1.00 91.12 84 LEU A O 1
ATOM 646 N N . GLN A 1 85 ? -1.374 -0.108 -6.590 1.00 90.44 85 GLN A N 1
ATOM 647 C CA . GLN A 1 85 ? -0.348 -0.668 -7.464 1.00 90.44 85 GLN A CA 1
ATOM 648 C C . GLN A 1 85 ? 0.477 0.451 -8.079 1.00 90.44 85 GLN A C 1
ATOM 650 O O . GLN A 1 85 ? -0.054 1.492 -8.462 1.00 90.44 85 GLN A O 1
ATOM 655 N N . GLY A 1 86 ? 1.773 0.227 -8.223 1.00 88.69 86 GLY A N 1
ATOM 656 C CA . GLY A 1 86 ? 2.638 1.152 -8.930 1.00 88.69 86 GLY A CA 1
ATOM 657 C C . GLY A 1 86 ? 3.917 0.492 -9.400 1.00 88.69 86 GLY A C 1
ATOM 658 O O . GLY A 1 86 ? 4.144 -0.694 -9.185 1.00 88.69 86 GLY A O 1
ATOM 659 N N . PHE A 1 87 ? 4.767 1.255 -10.063 1.00 87.06 87 PHE A N 1
ATOM 660 C CA . PHE A 1 87 ? 6.091 0.812 -10.470 1.00 87.06 87 PHE A CA 1
ATOM 661 C C . PHE A 1 87 ? 7.085 1.960 -10.385 1.00 87.06 87 PHE A C 1
ATOM 663 O O . PHE A 1 87 ? 6.724 3.132 -10.509 1.00 87.06 87 PHE A O 1
ATOM 670 N N . THR A 1 88 ? 8.354 1.620 -10.185 1.00 81.19 88 THR A N 1
ATOM 671 C CA . THR A 1 88 ? 9.429 2.614 -10.162 1.00 81.19 88 THR A CA 1
ATOM 672 C C . THR A 1 88 ? 10.059 2.718 -11.546 1.00 81.19 88 THR A C 1
ATOM 674 O O . THR A 1 88 ? 10.469 1.719 -12.132 1.00 81.19 88 THR A O 1
ATOM 677 N N . SER A 1 89 ? 10.153 3.932 -12.086 1.00 80.56 89 SER A N 1
ATOM 678 C CA . SER A 1 89 ? 10.821 4.211 -13.358 1.00 80.56 89 SER A CA 1
ATOM 679 C C . SER A 1 89 ? 11.476 5.584 -13.323 1.00 80.56 89 SER A C 1
ATOM 681 O O . SER A 1 89 ? 10.847 6.561 -12.925 1.00 80.56 89 SER A O 1
ATOM 683 N N . ARG A 1 90 ? 12.744 5.675 -13.748 1.00 82.06 90 ARG A N 1
ATOM 684 C CA . ARG A 1 90 ? 13.505 6.940 -13.835 1.00 82.06 90 ARG A CA 1
ATOM 685 C C . ARG A 1 90 ? 13.400 7.796 -12.556 1.00 82.06 90 ARG A C 1
ATOM 687 O O . ARG A 1 90 ? 13.089 8.982 -12.633 1.00 82.06 90 ARG A O 1
ATOM 694 N N . ASN A 1 91 ? 13.621 7.179 -11.390 1.00 74.44 91 ASN A N 1
ATOM 695 C CA . ASN A 1 91 ? 13.518 7.790 -10.050 1.00 74.44 91 ASN A CA 1
ATOM 696 C C . ASN A 1 91 ? 12.127 8.332 -9.675 1.00 74.44 91 ASN A C 1
ATOM 698 O O . ASN A 1 91 ? 12.001 9.142 -8.761 1.00 74.44 91 ASN A O 1
ATOM 702 N N . LYS A 1 92 ? 11.075 7.887 -10.363 1.00 76.19 92 LYS A N 1
ATOM 703 C CA . LYS A 1 92 ? 9.688 8.221 -10.046 1.00 76.19 92 LYS A CA 1
ATOM 704 C C . LYS A 1 92 ? 8.935 6.958 -9.678 1.00 76.19 92 LYS A C 1
ATOM 706 O O . LYS A 1 92 ? 9.120 5.924 -10.317 1.00 76.19 92 LYS A O 1
ATOM 711 N N . PHE A 1 93 ? 8.061 7.064 -8.687 1.00 77.81 93 PHE A N 1
ATOM 712 C CA . PHE A 1 93 ? 7.057 6.045 -8.430 1.00 77.81 93 PHE A CA 1
ATOM 713 C C . PHE A 1 93 ? 5.778 6.430 -9.172 1.00 77.81 93 PHE A C 1
ATOM 715 O O . PHE A 1 93 ? 5.216 7.500 -8.946 1.00 77.81 93 PHE A O 1
ATOM 722 N N . ILE A 1 94 ? 5.370 5.586 -10.111 1.00 83.38 94 ILE A N 1
ATOM 723 C CA . ILE A 1 94 ? 4.184 5.778 -10.938 1.00 83.38 94 ILE A CA 1
ATOM 724 C C . ILE A 1 94 ? 3.106 4.869 -10.377 1.00 83.38 94 ILE A C 1
ATOM 726 O O . ILE A 1 94 ? 3.291 3.656 -10.332 1.00 83.38 94 ILE A O 1
ATOM 730 N N . ILE A 1 95 ? 1.993 5.457 -9.956 1.00 84.38 95 ILE A N 1
ATOM 731 C CA . ILE A 1 95 ? 0.860 4.729 -9.389 1.00 84.38 95 ILE A CA 1
ATOM 732 C C . ILE A 1 95 ? -0.235 4.536 -10.426 1.00 84.38 95 ILE A C 1
ATOM 734 O O . ILE A 1 95 ? -0.469 5.391 -11.278 1.00 84.38 95 ILE A O 1
ATOM 738 N N . HIS A 1 96 ? -0.896 3.391 -10.343 1.00 84.88 96 HIS A N 1
ATOM 739 C CA . HIS A 1 96 ? -2.114 3.118 -11.075 1.00 84.88 96 HIS A CA 1
ATOM 740 C C . HIS A 1 96 ? -3.253 3.977 -10.510 1.00 84.88 96 HIS A C 1
ATOM 742 O O . HIS A 1 96 ? -3.339 4.187 -9.301 1.00 84.88 96 HIS A O 1
ATOM 748 N N . GLU A 1 97 ? -4.129 4.478 -11.380 1.00 82.44 97 GLU A N 1
ATOM 749 C CA . GLU A 1 97 ? -5.221 5.378 -10.978 1.00 82.44 97 GLU A CA 1
ATOM 750 C C . GLU A 1 97 ? -6.276 4.666 -10.126 1.00 82.44 97 GLU A C 1
ATOM 752 O O . GLU A 1 97 ? -6.899 5.263 -9.251 1.00 82.44 97 GLU A O 1
ATOM 757 N N . HIS A 1 98 ? -6.469 3.371 -10.379 1.00 86.19 98 HIS A N 1
ATOM 758 C CA . HIS A 1 98 ? -7.426 2.561 -9.641 1.00 86.19 98 HIS A CA 1
ATOM 759 C C . HIS A 1 98 ? -6.837 2.044 -8.327 1.00 86.19 98 HIS A C 1
ATOM 761 O O . HIS A 1 98 ? -5.754 1.452 -8.324 1.00 86.19 98 HIS A O 1
ATOM 767 N N . VAL A 1 99 ? -7.604 2.201 -7.246 1.00 90.00 99 VAL A N 1
ATOM 768 C CA . VAL A 1 99 ? -7.328 1.609 -5.934 1.00 90.00 99 VAL A CA 1
ATOM 769 C C . VAL A 1 99 ? -8.340 0.508 -5.669 1.00 90.00 99 VAL A C 1
ATOM 771 O O . VAL A 1 99 ? -9.546 0.752 -5.689 1.00 90.00 99 VAL A O 1
ATOM 774 N N . TYR A 1 100 ? -7.851 -0.696 -5.393 1.00 92.56 100 TYR A N 1
ATOM 775 C CA . TYR A 1 100 ? -8.716 -1.829 -5.084 1.00 92.56 100 TYR A CA 1
ATOM 776 C C . TYR A 1 100 ? -9.031 -1.849 -3.589 1.00 92.56 100 TYR A C 1
ATOM 778 O O . TYR A 1 100 ? -8.147 -1.595 -2.772 1.00 92.56 100 TYR A O 1
ATOM 786 N N . LYS A 1 101 ? -10.277 -2.175 -3.230 1.00 94.62 101 LYS A N 1
ATOM 787 C CA . LYS A 1 101 ? -10.743 -2.285 -1.841 1.00 94.62 101 LYS A CA 1
ATOM 788 C C . LYS A 1 101 ? -11.201 -3.709 -1.541 1.00 94.62 101 LYS A C 1
ATOM 790 O O . LYS A 1 101 ? -11.992 -4.281 -2.285 1.00 94.62 101 LYS A O 1
ATOM 795 N N . ILE A 1 102 ? -10.765 -4.228 -0.403 1.00 96.25 102 ILE A N 1
ATOM 796 C CA . ILE A 1 102 ? -11.257 -5.441 0.241 1.00 96.25 102 ILE A CA 1
ATOM 797 C C . ILE A 1 102 ? -11.954 -4.986 1.534 1.00 96.25 102 ILE A C 1
ATOM 799 O O . ILE A 1 102 ? -11.279 -4.488 2.437 1.00 96.25 102 ILE A O 1
ATOM 803 N N . PRO A 1 103 ? -13.291 -5.070 1.630 1.00 95.00 103 PRO A N 1
ATOM 804 C CA . PRO A 1 103 ? -14.012 -4.601 2.809 1.00 95.00 103 PRO A CA 1
ATOM 805 C C . PRO A 1 103 ? -13.708 -5.465 4.039 1.00 95.00 103 PRO A C 1
ATOM 807 O O . PRO A 1 103 ? -13.451 -6.666 3.916 1.00 95.00 103 PRO A O 1
ATOM 810 N N . ALA A 1 104 ? -13.778 -4.852 5.223 1.00 92.19 104 ALA A N 1
ATOM 811 C CA . ALA A 1 104 ? -13.848 -5.598 6.475 1.00 92.19 104 ALA A CA 1
ATOM 812 C C . ALA A 1 104 ? -15.101 -6.492 6.495 1.00 92.19 104 ALA A C 1
ATOM 814 O O . ALA A 1 104 ? -16.126 -6.143 5.903 1.00 92.19 104 ALA A O 1
ATOM 815 N N . LYS A 1 105 ? -14.990 -7.656 7.140 1.00 83.25 105 LYS A N 1
ATOM 816 C CA . LYS A 1 105 ? -16.121 -8.562 7.374 1.00 83.25 105 LYS A CA 1
ATOM 817 C C . LYS A 1 105 ? -16.967 -8.099 8.549 1.00 83.25 105 LYS A C 1
ATOM 819 O O . LYS A 1 105 ? -16.366 -7.586 9.517 1.00 83.25 105 LYS A O 1
#

Foldseek 3Di:
DDDDDDDDDDDDPDPPPDDDDDPPDPPDPVPDDDDPDDDPPDDDDPDDAPDDDPQWDFDDKDADPDPQKIWTWTAGPQRKIKIWIWGDDPNDTGTDRDIDIDGDD

pLDDT: mean 74.26, std 16.28, range [38.53, 96.56]

Radius of gyration: 25.44 Å; chains: 1; bounding box: 49×61×70 Å